Protein AF-A0AAE3VSV7-F1 (afdb_monomer_lite)

Secondary structure (DSSP, 8-state):
-HHHHHHHHHHHHHHHHHHHHHHHHHHHHHHHHHHHHHHHHHHHHHHHH-TT--HHHHHHHHHHHHHHHHHHHHHHHHHHHHHHHHHHHHHHHHHHHHHHHHHHHHHHHHHHHHHHHHHHHHHHHHHTT--

Foldseek 3Di:
DVVVLVVLVVVLVVLVVVLVVLVVVLVVLVVLLVVLVVVLVVLVVVVVPPPDDDVVVVVVSVVSSVVSNVVSVVSVVVSVVSVVVSVVSVVVSVVSVVVSVVVVVVVVVVVVVVVVVVVVVVVVVVVVPDD

Structure (mmCIF, N/CA/C/O backbone):
data_AF-A0AAE3VSV7-F1
#
_entry.id   AF-A0AAE3VSV7-F1
#
loop_
_atom_site.group_PDB
_atom_site.id
_atom_site.type_symbol
_atom_site.label_atom_id
_atom_site.label_alt_id
_atom_site.label_comp_id
_atom_site.label_asym_id
_atom_site.label_entity_id
_atom_site.label_seq_id
_atom_site.pdbx_PDB_ins_code
_atom_site.Cartn_x
_atom_site.Cartn_y
_atom_site.Cartn_z
_atom_site.occupancy
_atom_site.B_iso_or_equiv
_atom_site.auth_seq_id
_atom_site.auth_comp_id
_atom_site.auth_asym_id
_atom_site.auth_atom_id
_atom_site.pdbx_PDB_model_num
ATOM 1 N N . MET A 1 1 ? 16.248 -8.048 -30.011 1.00 76.06 1 MET A N 1
ATOM 2 C CA . MET A 1 1 ? 16.273 -6.887 -29.080 1.00 76.06 1 MET A CA 1
ATOM 3 C C . MET A 1 1 ? 14.942 -6.155 -28.990 1.00 76.06 1 MET A C 1
ATOM 5 O O . MET A 1 1 ? 14.526 -5.872 -27.875 1.00 76.06 1 MET A O 1
ATOM 9 N N . ASN A 1 2 ? 14.247 -5.905 -30.105 1.00 78.94 2 ASN A N 1
ATOM 10 C CA . ASN A 1 2 ? 12.933 -5.248 -30.093 1.00 78.94 2 ASN A CA 1
ATOM 11 C C . ASN A 1 2 ? 11.903 -5.985 -29.200 1.00 78.94 2 ASN A C 1
ATOM 13 O O . ASN A 1 2 ? 11.254 -5.374 -28.354 1.00 78.94 2 ASN A O 1
ATOM 17 N N . ASP A 1 3 ? 11.863 -7.322 -29.249 1.00 87.81 3 ASP A N 1
ATOM 18 C CA . ASP A 1 3 ? 10.980 -8.112 -28.370 1.00 87.81 3 ASP A CA 1
ATOM 19 C C . ASP A 1 3 ? 11.345 -8.008 -26.888 1.00 87.81 3 ASP A C 1
ATOM 21 O O . ASP A 1 3 ? 10.472 -8.030 -26.021 1.00 87.81 3 ASP A O 1
ATOM 25 N N . ARG A 1 4 ? 12.638 -7.847 -26.581 1.00 87.38 4 ARG A N 1
ATOM 26 C CA . ARG A 1 4 ? 13.122 -7.642 -25.211 1.00 87.38 4 ARG A CA 1
ATOM 27 C C . ARG A 1 4 ? 12.648 -6.289 -24.675 1.00 87.38 4 ARG A C 1
ATOM 29 O O . ARG A 1 4 ? 12.155 -6.251 -23.555 1.00 87.38 4 ARG A O 1
ATOM 36 N N . ILE A 1 5 ? 12.693 -5.225 -25.482 1.00 87.94 5 ILE A N 1
ATOM 37 C CA . ILE A 1 5 ? 12.138 -3.906 -25.124 1.00 87.94 5 ILE A CA 1
ATOM 38 C C . ILE A 1 5 ? 10.627 -4.003 -24.896 1.00 87.94 5 ILE A C 1
ATOM 40 O O . ILE A 1 5 ? 10.133 -3.564 -23.861 1.00 87.94 5 ILE A O 1
ATOM 44 N N . LYS A 1 6 ? 9.886 -4.634 -25.816 1.00 90.56 6 LYS A N 1
ATOM 45 C CA . LYS A 1 6 ? 8.433 -4.824 -25.673 1.00 90.56 6 LYS A CA 1
ATOM 46 C C . LYS A 1 6 ? 8.068 -5.620 -24.418 1.00 90.56 6 LYS A C 1
ATOM 48 O O . LYS A 1 6 ? 7.061 -5.329 -23.779 1.00 90.56 6 LYS A O 1
ATOM 53 N N . ARG A 1 7 ? 8.852 -6.643 -24.058 1.00 92.56 7 ARG A N 1
ATOM 54 C CA . ARG A 1 7 ? 8.666 -7.391 -22.802 1.00 92.56 7 ARG A CA 1
ATOM 55 C C . ARG A 1 7 ? 8.918 -6.512 -21.578 1.00 92.56 7 ARG A C 1
ATOM 57 O O . ARG A 1 7 ? 8.096 -6.527 -20.672 1.00 92.56 7 ARG A O 1
ATOM 64 N N . MET A 1 8 ? 9.982 -5.711 -21.578 1.00 90.00 8 MET A N 1
ATOM 65 C CA . MET A 1 8 ? 10.279 -4.802 -20.465 1.00 90.00 8 MET A CA 1
ATOM 66 C C . MET A 1 8 ? 9.207 -3.727 -20.281 1.00 90.00 8 MET A C 1
ATOM 68 O O . MET A 1 8 ? 8.793 -3.491 -19.154 1.00 90.00 8 MET A O 1
ATOM 72 N N . LYS A 1 9 ? 8.693 -3.138 -21.370 1.00 89.38 9 LYS A N 1
ATOM 73 C CA . LYS A 1 9 ? 7.582 -2.171 -21.306 1.00 89.38 9 LYS A CA 1
ATOM 74 C C . LYS A 1 9 ? 6.308 -2.794 -20.729 1.00 89.38 9 LYS A C 1
ATOM 76 O O . LYS A 1 9 ? 5.638 -2.172 -19.915 1.00 89.38 9 LYS A O 1
ATOM 81 N N . ARG A 1 10 ? 5.999 -4.042 -21.104 1.00 94.00 10 ARG A N 1
ATOM 82 C CA . ARG A 1 10 ? 4.877 -4.791 -20.515 1.00 94.00 10 ARG A CA 1
ATOM 83 C C . ARG A 1 10 ? 5.081 -5.046 -19.025 1.00 94.00 10 ARG A C 1
ATOM 85 O O . ARG A 1 10 ? 4.166 -4.806 -18.251 1.00 94.00 10 ARG A O 1
ATOM 92 N N . LEU A 1 11 ? 6.272 -5.493 -18.626 1.00 93.25 11 LEU A N 1
ATOM 93 C CA . LEU A 1 11 ? 6.594 -5.721 -17.218 1.00 93.25 11 LEU A CA 1
ATOM 94 C C . LEU A 1 11 ? 6.484 -4.430 -16.399 1.00 93.25 11 LEU A C 1
ATOM 96 O O . LEU A 1 11 ? 5.914 -4.448 -15.316 1.00 93.25 11 LEU A O 1
ATOM 100 N N . GLN A 1 12 ? 6.980 -3.312 -16.933 1.00 92.25 12 GLN A N 1
ATOM 101 C CA . GLN A 1 12 ? 6.841 -2.002 -16.303 1.00 92.25 12 GLN A CA 1
ATOM 102 C C . GLN A 1 12 ? 5.366 -1.640 -16.097 1.00 92.25 12 GLN A C 1
ATOM 104 O O . GLN A 1 12 ? 4.976 -1.329 -14.978 1.00 92.25 12 GLN A O 1
ATOM 109 N N . ALA A 1 13 ? 4.536 -1.761 -17.138 1.00 93.69 13 ALA A N 1
ATOM 110 C CA . ALA A 1 13 ? 3.107 -1.462 -17.047 1.00 93.69 13 ALA A CA 1
ATOM 111 C C . ALA A 1 13 ? 2.385 -2.327 -15.998 1.00 93.69 13 ALA A C 1
ATOM 113 O O . ALA A 1 13 ? 1.545 -1.822 -15.256 1.00 93.69 13 ALA A O 1
ATOM 114 N N . VAL A 1 14 ? 2.737 -3.613 -15.895 1.00 95.31 14 VAL A N 1
ATOM 115 C CA . VAL A 1 14 ? 2.199 -4.504 -14.853 1.00 95.31 14 VAL A CA 1
ATOM 116 C C . VAL A 1 14 ? 2.619 -4.033 -13.459 1.00 95.31 14 VAL A C 1
ATOM 118 O O . VAL A 1 14 ? 1.769 -3.919 -12.581 1.00 95.31 14 VAL A O 1
ATOM 121 N N . GLN A 1 15 ? 3.896 -3.695 -13.254 1.00 92.12 15 GLN A N 1
ATOM 122 C CA . GLN A 1 15 ? 4.370 -3.201 -11.955 1.00 92.12 15 GLN A CA 1
ATOM 123 C C . GLN A 1 15 ? 3.728 -1.862 -11.569 1.00 92.12 15 GLN A C 1
ATOM 125 O O . GLN A 1 15 ? 3.403 -1.655 -10.402 1.00 92.12 15 GLN A O 1
ATOM 130 N N . GLU A 1 16 ? 3.480 -0.973 -12.532 1.00 93.81 16 GLU A N 1
ATOM 131 C CA . GLU A 1 16 ? 2.725 0.261 -12.297 1.00 93.81 16 GLU A CA 1
ATOM 132 C C . GLU A 1 16 ? 1.283 -0.026 -11.862 1.00 93.81 16 GLU A C 1
ATOM 134 O O . GLU A 1 16 ? 0.785 0.608 -10.933 1.00 93.81 16 GLU A O 1
ATOM 139 N N . GLN A 1 17 ? 0.606 -0.986 -12.501 1.00 95.56 17 GLN A N 1
ATOM 140 C CA . GLN A 1 17 ? -0.750 -1.384 -12.114 1.00 95.56 17 GLN A CA 1
ATOM 141 C C . GLN A 1 17 ? -0.789 -1.988 -10.709 1.00 95.56 17 GLN A C 1
ATOM 143 O O . GLN A 1 17 ? -1.661 -1.627 -9.921 1.00 95.56 17 GLN A O 1
ATOM 148 N N . ILE A 1 18 ? 0.171 -2.854 -10.372 1.00 93.50 18 ILE A N 1
ATOM 149 C CA . ILE A 1 18 ? 0.298 -3.424 -9.025 1.00 93.50 18 ILE A CA 1
ATOM 150 C C . ILE A 1 18 ? 0.505 -2.310 -7.992 1.00 93.50 18 ILE A C 1
ATOM 152 O O . ILE A 1 18 ? -0.202 -2.279 -6.986 1.00 93.50 18 ILE A O 1
ATOM 156 N N . GLY A 1 19 ? 1.396 -1.353 -8.272 1.00 92.62 19 GLY A N 1
ATOM 157 C CA 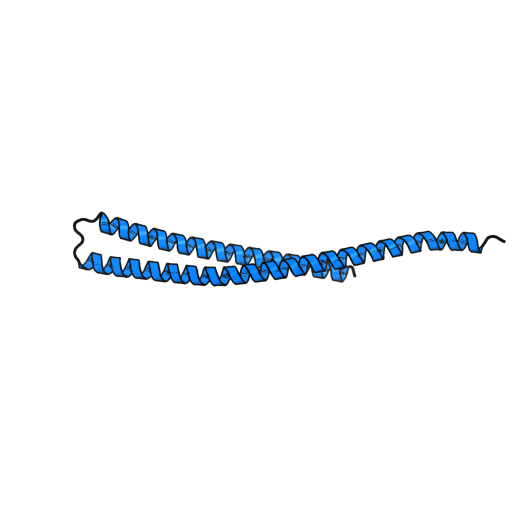. GLY A 1 19 ? 1.619 -0.194 -7.407 1.00 92.62 19 GLY A CA 1
ATOM 158 C C . GLY A 1 19 ? 0.339 0.607 -7.154 1.00 92.62 19 GLY A C 1
ATOM 159 O O . GLY A 1 19 ? 0.010 0.878 -6.001 1.00 92.62 19 GLY A O 1
ATOM 160 N N . ARG A 1 20 ? -0.432 0.912 -8.208 1.00 94.62 20 ARG A N 1
ATOM 161 C CA . ARG A 1 20 ? -1.712 1.636 -8.083 1.00 94.62 20 ARG A CA 1
ATOM 162 C C . ARG A 1 20 ? -2.736 0.871 -7.245 1.00 94.62 20 ARG A C 1
ATOM 164 O O . ARG A 1 20 ? -3.421 1.475 -6.426 1.00 94.62 20 ARG A O 1
ATOM 171 N N . LEU A 1 21 ? -2.840 -0.447 -7.426 1.00 94.38 21 LEU A N 1
ATOM 172 C CA . LEU A 1 21 ? -3.756 -1.278 -6.640 1.00 94.38 21 LEU A CA 1
ATOM 173 C C . LEU A 1 21 ? -3.375 -1.288 -5.154 1.00 94.38 21 LEU A C 1
ATOM 175 O O . LEU A 1 21 ? -4.253 -1.174 -4.300 1.00 94.38 21 LEU A O 1
ATOM 179 N N . SER A 1 22 ? -2.083 -1.381 -4.832 1.00 92.38 22 SER A N 1
ATOM 180 C CA . SER A 1 22 ? -1.615 -1.292 -3.443 1.00 92.38 22 SER A CA 1
ATOM 181 C C . SER A 1 22 ? -1.830 0.098 -2.838 1.00 92.38 22 SER A C 1
ATOM 183 O O . SER A 1 22 ? -2.224 0.196 -1.679 1.00 92.38 22 SER A O 1
ATOM 185 N N . GLU A 1 23 ? -1.661 1.177 -3.609 1.00 94.50 23 GLU A N 1
ATOM 186 C CA . GLU A 1 23 ? -1.997 2.537 -3.155 1.00 94.50 23 GLU A CA 1
ATOM 187 C C . GLU A 1 23 ? -3.486 2.684 -2.834 1.00 94.50 23 GLU A C 1
ATOM 189 O O . GLU A 1 23 ? -3.840 3.220 -1.784 1.00 94.50 23 GLU A O 1
ATOM 194 N N . GLN A 1 24 ? -4.362 2.159 -3.694 1.00 96.81 24 GLN A N 1
ATOM 195 C CA . GLN A 1 24 ? -5.807 2.165 -3.459 1.00 96.81 24 GLN A CA 1
ATOM 196 C C . GLN A 1 24 ? -6.185 1.371 -2.206 1.00 96.81 24 GLN A C 1
ATOM 198 O O . GLN A 1 24 ? -6.966 1.856 -1.388 1.00 96.81 24 GLN A O 1
ATOM 203 N N . ARG A 1 25 ? -5.605 0.179 -2.018 1.00 94.56 25 ARG A N 1
ATOM 204 C CA . ARG A 1 25 ? -5.834 -0.639 -0.816 1.00 94.56 25 ARG A CA 1
ATOM 205 C C . ARG A 1 25 ? -5.393 0.084 0.446 1.00 94.56 25 ARG A C 1
ATOM 207 O O . ARG A 1 25 ? -6.162 0.157 1.399 1.00 94.56 25 ARG A O 1
ATOM 214 N N . LEU A 1 26 ? -4.190 0.655 0.438 1.00 96.12 26 LEU A N 1
ATOM 215 C CA . LEU A 1 26 ? -3.683 1.421 1.569 1.00 96.12 26 LEU A CA 1
ATOM 216 C C . LEU A 1 26 ? -4.578 2.626 1.877 1.00 96.12 26 LEU A C 1
ATOM 218 O O . LEU A 1 26 ? -4.887 2.871 3.040 1.00 96.12 26 LEU A O 1
ATOM 222 N N . SER A 1 27 ? -5.019 3.355 0.850 1.00 97.12 27 SER A N 1
ATOM 223 C CA . SER A 1 27 ? -5.950 4.472 1.019 1.00 97.12 27 SER A CA 1
ATOM 224 C C . SER A 1 27 ? -7.256 4.019 1.673 1.00 97.12 27 SER A C 1
ATOM 226 O O . SER A 1 27 ? -7.717 4.669 2.605 1.00 97.12 27 SER A O 1
ATOM 228 N N . GLY A 1 28 ? -7.824 2.893 1.230 1.00 97.38 28 GLY A N 1
ATOM 229 C CA . GLY A 1 28 ? -9.039 2.328 1.821 1.00 97.38 28 GLY A CA 1
ATOM 230 C C . GLY A 1 28 ? -8.858 1.923 3.287 1.00 97.38 28 GLY A C 1
ATOM 231 O O . GLY A 1 28 ? -9.713 2.224 4.115 1.00 97.38 28 GLY A O 1
ATOM 232 N N . LEU A 1 29 ? -7.722 1.307 3.635 1.00 95.75 29 LEU A N 1
ATOM 233 C CA . LEU A 1 29 ? -7.407 0.944 5.023 1.00 95.75 29 LEU A CA 1
ATOM 234 C C . LEU A 1 29 ? -7.276 2.176 5.924 1.00 95.75 29 LEU A C 1
ATOM 236 O O . LEU A 1 29 ? -7.830 2.193 7.019 1.00 95.75 29 LEU A O 1
ATOM 240 N N . VAL A 1 30 ? -6.583 3.216 5.453 1.00 96.25 30 VAL A N 1
ATOM 241 C CA . VAL A 1 30 ? -6.421 4.474 6.199 1.00 96.25 30 VAL A CA 1
ATOM 242 C C . VAL A 1 30 ? -7.761 5.191 6.370 1.00 96.25 30 VAL A C 1
ATOM 244 O O . VAL A 1 30 ? -8.042 5.701 7.447 1.00 96.25 30 VAL A O 1
ATOM 247 N N . GLN A 1 31 ? -8.609 5.215 5.341 1.00 97.19 31 GLN A N 1
ATOM 248 C CA . GLN A 1 31 ? -9.945 5.808 5.443 1.00 97.19 31 GLN A CA 1
ATOM 249 C C . GLN A 1 31 ? -10.816 5.060 6.457 1.00 97.19 31 GLN A C 1
ATOM 251 O O . GLN A 1 31 ? -11.404 5.690 7.331 1.00 97.19 31 GLN A O 1
ATOM 256 N N . SER A 1 32 ? -10.833 3.726 6.398 1.00 96.00 32 SER A N 1
ATOM 257 C CA . SER A 1 32 ? -11.588 2.896 7.342 1.00 96.00 32 SER A CA 1
ATOM 258 C C . SER A 1 32 ? -11.107 3.079 8.786 1.00 96.00 32 SER A C 1
ATOM 260 O O . SER A 1 32 ? -11.923 3.209 9.694 1.00 96.00 32 SER A O 1
ATOM 262 N N . GLU A 1 33 ? -9.793 3.149 9.005 1.00 97.06 33 GLU A N 1
ATOM 263 C CA . GLU A 1 33 ? -9.213 3.425 10.323 1.00 97.06 33 GLU A CA 1
ATOM 264 C C . GLU A 1 33 ? -9.640 4.799 10.862 1.00 97.06 33 GLU A C 1
ATOM 266 O O . GLU A 1 33 ? -10.082 4.910 12.008 1.00 97.06 33 GLU A O 1
ATOM 271 N N . GLN A 1 34 ? -9.604 5.834 10.021 1.00 96.50 34 GLN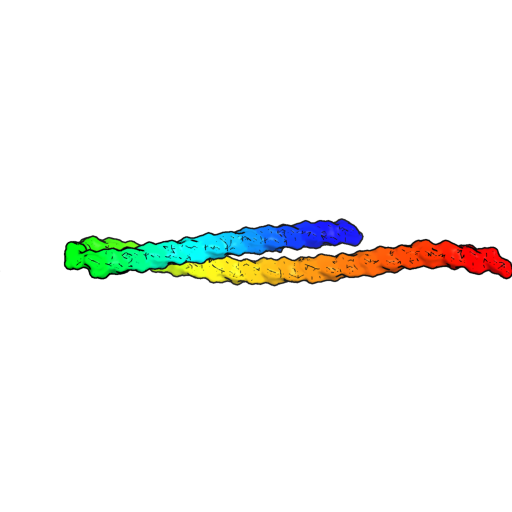 A N 1
ATOM 272 C CA . GLN A 1 34 ? -10.060 7.174 10.391 1.00 96.50 34 GLN A CA 1
ATOM 273 C C . GLN A 1 34 ? -11.559 7.223 10.700 1.00 96.50 34 GLN A C 1
ATOM 275 O O . GLN A 1 34 ? -11.968 7.924 11.624 1.00 96.50 34 GLN A O 1
ATOM 280 N N . GLU A 1 35 ? -12.388 6.506 9.943 1.00 97.31 35 GLU A N 1
ATOM 281 C CA . GLU A 1 35 ? -13.826 6.404 10.202 1.00 97.31 35 GLU A CA 1
ATOM 282 C C . GLU A 1 35 ? -14.111 5.725 11.543 1.00 97.31 35 GLU A C 1
ATOM 284 O O . GLU A 1 35 ? -14.923 6.225 12.322 1.00 97.31 35 GLU A O 1
ATOM 289 N N . LEU A 1 36 ? -13.402 4.638 11.860 1.00 96.25 36 LEU A N 1
ATOM 290 C CA . LEU A 1 36 ? -13.528 3.952 13.146 1.00 96.25 36 LEU A CA 1
ATOM 291 C C . LEU A 1 36 ? -13.142 4.869 14.313 1.00 96.25 36 LEU A C 1
ATOM 293 O O . LEU A 1 36 ? -13.910 4.971 15.269 1.00 96.25 36 LEU A O 1
ATOM 297 N N . ARG A 1 37 ? -12.032 5.613 14.203 1.00 95.75 37 ARG A N 1
ATOM 298 C CA . ARG A 1 37 ? -11.637 6.607 15.219 1.00 95.75 37 ARG A CA 1
ATOM 299 C C . ARG A 1 37 ? -12.637 7.753 15.350 1.00 95.75 37 ARG A C 1
ATOM 301 O O . ARG A 1 37 ? -12.916 8.203 16.455 1.00 95.75 37 ARG A O 1
ATOM 308 N N . LYS A 1 38 ? -13.205 8.237 14.242 1.00 96.44 38 LYS A N 1
ATOM 309 C CA . LYS A 1 38 ? -14.260 9.265 14.288 1.00 96.44 38 LYS A CA 1
ATOM 310 C C . LYS A 1 38 ? -15.495 8.759 15.027 1.00 96.44 38 LYS A C 1
ATOM 312 O O . LYS A 1 38 ? -16.040 9.488 15.848 1.00 96.44 38 LYS A O 1
ATOM 317 N N . ASN A 1 39 ? -15.906 7.521 14.764 1.00 93.25 39 ASN A N 1
ATOM 318 C CA . ASN A 1 39 ? -17.035 6.894 15.449 1.00 93.25 39 ASN A CA 1
ATOM 319 C C . ASN A 1 39 ? -16.748 6.678 16.939 1.00 93.25 39 ASN A C 1
ATOM 321 O O . ASN A 1 39 ? -17.634 6.872 17.766 1.00 93.25 39 ASN A O 1
ATOM 325 N N . GLU A 1 40 ? -15.513 6.308 17.285 1.00 92.81 40 GLU A N 1
ATOM 326 C CA . GLU A 1 40 ? -15.052 6.210 18.670 1.00 92.81 40 GLU A CA 1
ATOM 327 C C . GLU A 1 40 ? -15.180 7.559 19.393 1.00 92.81 40 GLU A C 1
ATOM 329 O O . GLU A 1 40 ? -15.844 7.637 20.425 1.00 92.81 40 GLU A O 1
ATOM 334 N N . ILE A 1 41 ? -14.624 8.629 18.812 1.00 93.75 41 ILE A N 1
ATOM 335 C CA . ILE A 1 41 ? -14.697 9.988 19.365 1.00 93.75 41 ILE A CA 1
ATOM 336 C C . ILE A 1 41 ? -16.155 10.428 19.511 1.00 93.75 41 ILE A C 1
ATOM 338 O O . ILE A 1 41 ? -16.540 10.893 20.577 1.00 93.75 41 ILE A O 1
ATOM 342 N N . ALA A 1 42 ? -16.983 10.230 18.481 1.00 90.94 42 ALA A N 1
ATOM 343 C CA . ALA A 1 42 ? -18.392 10.610 18.516 1.00 90.94 42 ALA A CA 1
ATOM 344 C C . ALA A 1 42 ? -19.165 9.900 19.640 1.00 90.94 42 ALA A C 1
ATOM 346 O O . ALA A 1 42 ? -19.990 10.523 20.304 1.00 90.94 42 ALA A O 1
ATOM 347 N N . LEU A 1 43 ? -18.881 8.616 19.887 1.00 89.69 43 LEU A N 1
ATOM 348 C CA . LEU A 1 43 ? -19.490 7.872 20.992 1.00 89.69 43 LEU A CA 1
ATOM 349 C C . LEU A 1 43 ? -19.023 8.368 22.360 1.00 89.69 43 LEU A C 1
ATOM 351 O O . LEU A 1 43 ? -19.836 8.448 23.277 1.00 89.69 43 LEU A O 1
ATOM 355 N N . VAL A 1 44 ? -17.740 8.704 22.505 1.00 88.25 44 VAL A N 1
ATOM 356 C CA . VAL A 1 44 ? -17.207 9.272 23.751 1.00 88.25 44 VAL A CA 1
ATOM 357 C C . VAL A 1 44 ? -17.809 10.654 24.015 1.00 88.25 44 VAL A C 1
ATOM 359 O O . VAL A 1 44 ? -18.259 10.908 25.127 1.00 88.25 44 VAL A O 1
ATOM 362 N N . THR A 1 45 ? -17.902 11.517 23.000 1.00 87.75 45 THR A N 1
ATOM 363 C CA . THR A 1 45 ? -18.540 12.838 23.112 1.00 87.75 45 THR A CA 1
ATOM 364 C C . THR A 1 45 ? -20.017 12.721 23.485 1.00 87.75 45 THR A C 1
ATOM 366 O O . THR A 1 45 ? -20.472 13.396 24.401 1.00 87.75 45 THR A O 1
ATOM 369 N N . ALA A 1 46 ? -20.755 11.807 22.848 1.00 85.19 46 ALA A N 1
ATOM 370 C CA . ALA A 1 46 ? -22.155 11.562 23.189 1.00 85.19 46 ALA A CA 1
ATOM 371 C C . ALA A 1 46 ? -22.336 11.065 24.635 1.00 85.19 46 ALA A C 1
ATOM 373 O O . ALA A 1 46 ? -23.365 11.333 25.253 1.00 85.19 46 ALA A O 1
ATOM 374 N N . LEU A 1 47 ? -21.352 10.341 25.183 1.00 79.50 47 LEU A N 1
ATOM 375 C CA . LEU A 1 47 ? -21.366 9.896 26.576 1.00 79.50 47 LEU A CA 1
ATOM 376 C C . LEU A 1 47 ? -21.169 11.066 27.551 1.00 79.50 47 LEU A C 1
ATOM 378 O O . LEU A 1 47 ? -21.820 11.098 28.590 1.00 79.50 47 LEU A O 1
ATOM 382 N N . ASP A 1 48 ? -20.285 12.005 27.210 1.00 80.19 48 ASP A N 1
ATOM 383 C CA . ASP A 1 48 ? -19.964 13.178 28.031 1.00 80.19 48 ASP A CA 1
ATOM 384 C C . ASP A 1 48 ? -21.145 14.167 28.096 1.00 80.19 48 ASP A C 1
ATOM 386 O O . ASP A 1 48 ? -21.455 14.729 29.146 1.00 80.19 48 ASP A O 1
ATOM 390 N N . GLU A 1 49 ? -21.879 14.316 26.989 1.00 79.44 49 GLU A N 1
ATOM 391 C CA . GLU A 1 49 ? -23.067 15.178 26.905 1.00 79.44 49 GLU A CA 1
ATOM 392 C C . GLU A 1 49 ? -24.308 14.576 27.594 1.00 79.44 49 GLU A C 1
ATOM 394 O O . GLU A 1 49 ? -25.210 15.302 28.025 1.00 79.44 49 GLU A O 1
ATOM 399 N N . ALA A 1 50 ? -24.380 13.250 27.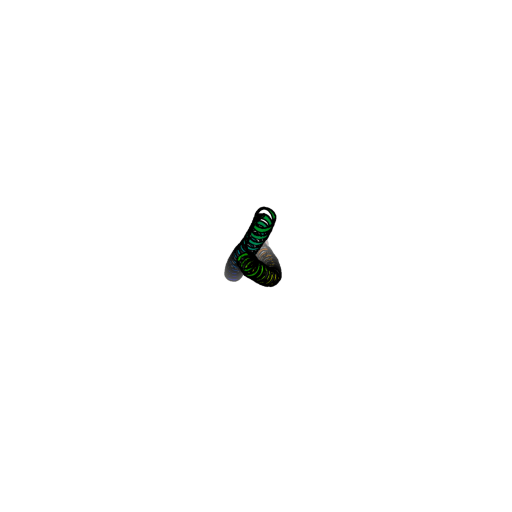731 1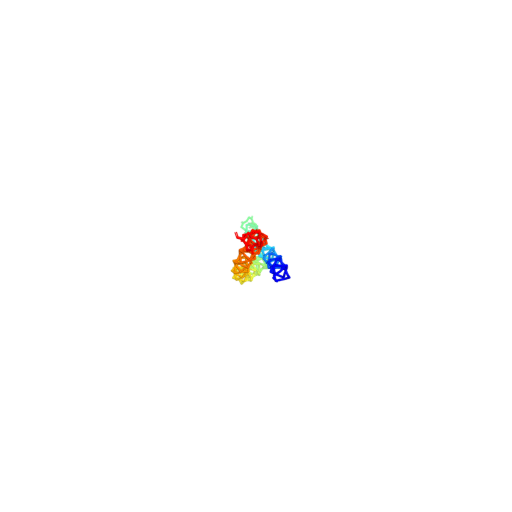.00 69.56 50 ALA A N 1
ATOM 400 C CA . ALA A 1 50 ? -25.555 12.566 28.256 1.00 69.56 50 ALA A CA 1
ATOM 401 C C . ALA A 1 50 ? -25.531 12.464 29.794 1.00 69.56 50 ALA A C 1
ATOM 403 O O . ALA A 1 50 ? -25.155 11.454 30.387 1.00 69.56 50 ALA A O 1
ATOM 404 N N . THR A 1 51 ? -26.035 13.509 30.453 1.00 60.28 51 THR A N 1
ATOM 405 C CA . THR A 1 51 ? -26.011 13.721 31.916 1.00 60.28 51 THR A CA 1
ATOM 406 C C . THR A 1 51 ? -26.800 12.688 32.754 1.00 60.28 51 THR A C 1
ATOM 408 O O . THR A 1 51 ? -26.773 12.750 33.981 1.00 60.28 51 THR A O 1
ATOM 411 N N . LEU A 1 52 ? -27.526 11.743 32.133 1.00 57.00 52 LEU A N 1
ATOM 412 C CA . LEU A 1 52 ? -28.479 10.827 32.795 1.00 57.00 52 LEU A CA 1
ATOM 413 C C . LEU A 1 52 ? -28.500 9.393 32.215 1.00 57.00 52 LEU A C 1
ATOM 415 O O . LEU A 1 52 ? -29.525 8.711 32.277 1.00 57.00 52 LEU A O 1
ATOM 419 N N . LEU A 1 53 ? -27.406 8.889 31.636 1.00 63.28 53 LEU A N 1
ATOM 420 C CA . LEU A 1 53 ? -27.381 7.489 31.182 1.00 63.28 53 LEU A CA 1
ATOM 421 C C . LEU A 1 53 ? -27.320 6.523 32.378 1.00 63.28 53 LEU A C 1
ATOM 423 O O . LEU A 1 53 ? -26.358 6.510 33.143 1.00 63.28 53 LEU A O 1
ATOM 427 N N . HIS A 1 54 ? -28.340 5.670 32.528 1.00 66.31 54 HIS A N 1
ATOM 428 C CA . HIS A 1 54 ? -28.322 4.567 33.493 1.00 66.31 54 HIS A CA 1
ATOM 429 C C . HIS A 1 54 ? -27.122 3.636 33.233 1.00 66.31 54 HIS A C 1
ATOM 431 O O . HIS A 1 54 ? -26.805 3.345 32.080 1.00 66.31 54 HIS A O 1
ATOM 437 N N . GLY A 1 55 ? -26.476 3.128 34.292 1.00 70.88 55 GLY A N 1
ATOM 438 C CA . GLY A 1 55 ? -25.180 2.423 34.225 1.00 70.88 55 GLY A CA 1
ATOM 439 C C . GLY A 1 55 ? -25.079 1.267 33.216 1.00 70.88 55 GLY A C 1
ATOM 440 O O . GLY A 1 55 ? -24.002 1.019 32.681 1.00 70.88 55 GLY A O 1
ATOM 441 N N . PHE A 1 56 ? -26.197 0.620 32.868 1.00 73.44 56 PHE A N 1
ATOM 442 C CA . PHE A 1 56 ? -26.244 -0.393 31.807 1.00 73.44 56 PHE A CA 1
ATOM 443 C C . PHE A 1 56 ? -25.903 0.170 30.412 1.00 73.44 56 PHE A C 1
ATOM 445 O O . PHE A 1 56 ? -25.177 -0.463 29.646 1.00 73.44 56 PHE A O 1
ATOM 452 N N . PHE A 1 57 ? -26.369 1.379 30.080 1.00 79.00 57 PHE A N 1
ATOM 453 C CA . PHE A 1 57 ? -26.037 2.036 28.810 1.00 79.00 57 PHE A CA 1
ATOM 454 C C . PHE A 1 57 ? -24.561 2.431 28.752 1.00 79.00 57 PHE A C 1
ATOM 456 O O . PHE A 1 57 ? -23.920 2.248 27.718 1.00 79.00 57 PHE A O 1
ATOM 463 N N . VAL A 1 58 ? -24.004 2.894 29.874 1.00 82.44 58 VAL A N 1
ATOM 464 C CA . VAL A 1 58 ? -22.582 3.245 29.982 1.00 82.44 58 VAL A CA 1
ATOM 465 C C . VAL A 1 58 ? -21.699 2.021 29.734 1.00 82.44 58 VAL A C 1
ATOM 467 O O . VAL A 1 58 ? -20.740 2.098 28.967 1.00 82.44 58 VAL A O 1
ATOM 470 N N . GLU A 1 59 ? -22.043 0.863 30.305 1.00 84.44 59 GLU A N 1
ATOM 471 C CA . GLU A 1 59 ? -21.268 -0.364 30.106 1.00 84.44 59 GLU A CA 1
ATOM 472 C C . GLU A 1 59 ? -21.285 -0.835 28.642 1.00 84.44 59 GLU A C 1
ATOM 474 O O . GLU A 1 59 ? -20.239 -1.174 28.077 1.00 84.44 59 GLU A O 1
ATOM 479 N N . GLN A 1 60 ? -22.455 -0.817 28.000 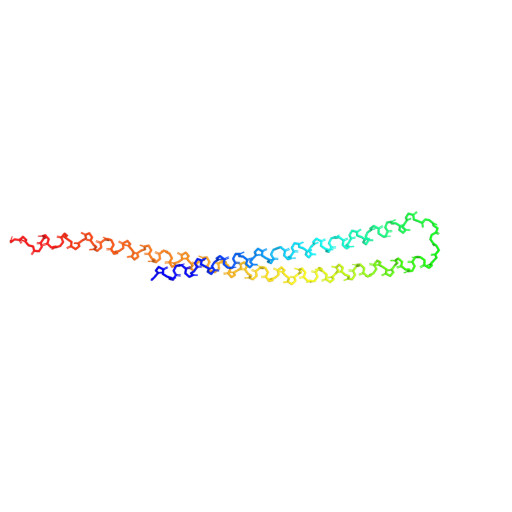1.00 86.75 60 GLN A N 1
ATOM 480 C CA . GLN A 1 60 ? -22.595 -1.218 26.599 1.00 86.75 60 GLN A CA 1
ATOM 481 C C . GLN A 1 60 ? -21.854 -0.264 25.651 1.00 86.75 60 GLN A C 1
ATOM 483 O O . GLN A 1 60 ? -21.187 -0.720 24.718 1.00 86.75 60 GLN A O 1
ATOM 488 N N . MET A 1 61 ? -21.892 1.044 25.917 1.00 85.75 61 MET A N 1
ATOM 489 C CA . MET A 1 61 ? -21.128 2.033 25.151 1.00 85.75 61 MET A CA 1
ATOM 490 C C . MET A 1 61 ? -19.621 1.880 25.363 1.00 85.75 61 MET A C 1
ATOM 492 O O . MET A 1 61 ? -18.876 1.853 24.387 1.00 85.75 61 MET A O 1
ATOM 496 N N . ALA A 1 62 ? -19.156 1.650 26.594 1.00 88.00 62 ALA A N 1
ATOM 497 C CA . ALA A 1 62 ? -17.743 1.388 26.874 1.00 88.00 62 ALA A CA 1
ATOM 498 C C . ALA A 1 62 ? -17.229 0.111 26.181 1.00 88.00 62 ALA A C 1
ATOM 500 O O . ALA A 1 62 ? -16.086 0.046 25.723 1.00 88.00 62 ALA A O 1
ATOM 501 N N . ARG A 1 63 ? -18.061 -0.935 26.075 1.00 92.19 63 ARG A N 1
ATOM 502 C CA . ARG A 1 63 ? -17.747 -2.124 25.261 1.00 92.19 63 ARG A CA 1
ATOM 503 C C . ARG A 1 63 ? -17.649 -1.769 23.777 1.00 92.19 63 ARG A C 1
ATOM 505 O O . ARG A 1 63 ? -16.711 -2.216 23.121 1.00 92.19 63 ARG A O 1
ATOM 512 N N . ARG A 1 64 ? -18.561 -0.940 23.258 1.00 93.44 64 ARG A N 1
ATOM 513 C CA . ARG A 1 64 ? -18.538 -0.520 21.850 1.00 93.44 64 ARG A CA 1
ATOM 514 C C . ARG A 1 64 ? -17.317 0.335 21.510 1.00 93.44 64 ARG A C 1
ATOM 516 O O . ARG A 1 64 ? -16.685 0.059 20.497 1.00 93.44 64 ARG A O 1
ATOM 523 N N . VAL A 1 65 ? -16.956 1.296 22.359 1.00 92.94 65 VAL A N 1
ATOM 524 C CA . VAL A 1 65 ? -15.744 2.123 22.210 1.00 92.94 65 VAL A CA 1
ATOM 525 C C . VAL A 1 65 ? -14.499 1.238 22.149 1.00 92.94 65 VAL A C 1
ATOM 527 O O . VAL A 1 65 ? -13.729 1.334 21.201 1.00 92.94 65 VAL A O 1
ATOM 530 N N . ARG A 1 66 ? -14.352 0.283 23.079 1.00 94.38 66 ARG A N 1
ATOM 531 C CA . ARG A 1 66 ? -13.227 -0.672 23.061 1.00 94.38 66 ARG A CA 1
ATOM 532 C C . ARG A 1 66 ? -13.188 -1.536 21.799 1.00 94.38 66 ARG A C 1
ATOM 534 O O . ARG A 1 66 ? -12.106 -1.786 21.281 1.00 94.38 66 ARG A O 1
ATOM 541 N N . SER A 1 67 ? -14.345 -1.982 21.305 1.00 96.44 67 SER A N 1
ATOM 542 C CA . SER A 1 67 ? -14.433 -2.721 20.036 1.00 96.44 67 SER A CA 1
ATOM 543 C C . SER A 1 67 ? -13.950 -1.870 18.864 1.00 96.44 67 SER A C 1
ATOM 545 O O . SER A 1 67 ? -13.119 -2.325 18.090 1.00 96.44 67 SER A O 1
ATOM 547 N N . LEU A 1 68 ? -14.424 -0.625 18.760 1.00 95.00 68 LEU A N 1
ATOM 548 C CA . LEU A 1 68 ? -14.036 0.293 17.687 1.00 95.00 68 LEU A CA 1
ATOM 549 C C . LEU A 1 68 ? -12.544 0.626 17.720 1.00 95.00 68 LEU A C 1
ATOM 551 O O . LEU A 1 68 ? -11.910 0.615 16.670 1.00 95.00 68 LEU A O 1
ATOM 555 N N . ALA A 1 69 ? -11.984 0.859 18.907 1.00 93.75 69 ALA A N 1
ATOM 556 C CA . ALA A 1 69 ? -10.552 1.076 19.086 1.00 93.75 69 ALA A CA 1
ATOM 557 C C . ALA A 1 69 ? -9.737 -0.144 18.622 1.00 93.75 69 ALA A C 1
ATOM 559 O O . ALA A 1 69 ? -8.802 -0.003 17.836 1.00 93.75 69 ALA A O 1
ATOM 560 N N . ALA A 1 70 ? -10.137 -1.356 19.021 1.00 96.81 70 ALA A N 1
ATOM 561 C CA . ALA A 1 70 ? -9.471 -2.585 18.588 1.00 96.81 70 ALA A CA 1
ATOM 562 C C . ALA A 1 70 ? -9.581 -2.812 17.067 1.00 96.81 70 ALA A C 1
ATOM 564 O O . ALA A 1 70 ? -8.613 -3.223 16.427 1.00 96.81 70 ALA A O 1
ATOM 565 N N . GLU A 1 71 ? -10.744 -2.525 16.475 1.00 96.31 71 GLU A N 1
ATOM 566 C CA . GLU A 1 71 ? -10.953 -2.575 15.024 1.00 96.31 71 GLU A CA 1
ATOM 567 C C . GLU A 1 71 ? -10.072 -1.540 14.295 1.00 96.31 71 GLU A C 1
ATOM 569 O O . GLU A 1 71 ? -9.463 -1.861 13.272 1.00 96.31 71 GLU A O 1
ATOM 574 N N . ALA A 1 72 ? -9.953 -0.319 14.831 1.00 95.69 72 ALA A N 1
ATOM 575 C CA . ALA A 1 72 ? -9.107 0.736 14.275 1.00 95.69 72 ALA A CA 1
ATOM 576 C C . ALA A 1 72 ? -7.621 0.354 14.328 1.00 95.69 72 ALA A C 1
ATOM 578 O O . ALA A 1 72 ? -6.912 0.500 13.331 1.00 95.69 72 ALA A O 1
ATOM 579 N N . ASP A 1 73 ? -7.159 -0.200 15.448 1.00 95.94 73 ASP A N 1
ATOM 580 C CA . ASP A 1 73 ? -5.778 -0.658 15.608 1.00 95.94 73 ASP A CA 1
ATOM 581 C C . ASP A 1 73 ? -5.453 -1.835 14.678 1.00 95.94 73 ASP A C 1
ATOM 583 O O . ASP A 1 73 ? -4.377 -1.875 14.074 1.00 95.94 73 ASP A O 1
ATOM 587 N N . ALA A 1 74 ? -6.400 -2.758 14.477 1.00 97.00 74 ALA A N 1
ATOM 588 C CA . ALA A 1 74 ? -6.256 -3.824 13.490 1.00 97.00 74 ALA A CA 1
ATOM 589 C C . ALA A 1 74 ? -6.095 -3.254 12.068 1.00 97.00 74 ALA A C 1
ATOM 591 O O . ALA A 1 74 ? -5.190 -3.661 11.334 1.00 97.00 74 ALA A O 1
ATOM 592 N N . LYS A 1 75 ? -6.905 -2.253 11.693 1.00 96.38 75 LYS A N 1
ATOM 593 C CA . LYS A 1 75 ? -6.783 -1.568 10.395 1.00 96.38 75 LYS A CA 1
ATOM 594 C C . LYS A 1 75 ? -5.476 -0.789 10.264 1.00 96.38 75 LYS A C 1
ATOM 596 O O . LYS A 1 75 ? -4.871 -0.803 9.192 1.00 96.38 75 LYS A O 1
ATOM 601 N N . ALA A 1 76 ? -4.993 -0.179 11.343 1.00 95.25 76 ALA A N 1
ATOM 602 C CA . ALA A 1 76 ? -3.693 0.484 11.373 1.00 95.25 76 ALA A CA 1
ATOM 603 C C . ALA A 1 76 ? -2.537 -0.511 11.159 1.00 95.25 76 ALA A C 1
ATOM 605 O O . ALA A 1 76 ? -1.614 -0.226 10.390 1.00 95.25 76 ALA A O 1
ATOM 606 N N . ALA A 1 77 ? -2.602 -1.693 11.779 1.00 97.31 77 ALA A N 1
ATOM 607 C CA . ALA A 1 77 ? -1.618 -2.755 11.587 1.00 97.31 77 ALA A CA 1
ATOM 608 C C . ALA A 1 77 ? -1.637 -3.301 10.147 1.00 97.31 77 ALA A C 1
ATOM 610 O O . ALA A 1 77 ? -0.583 -3.430 9.520 1.00 97.31 77 ALA A O 1
ATOM 611 N N . GLU A 1 78 ? -2.823 -3.548 9.58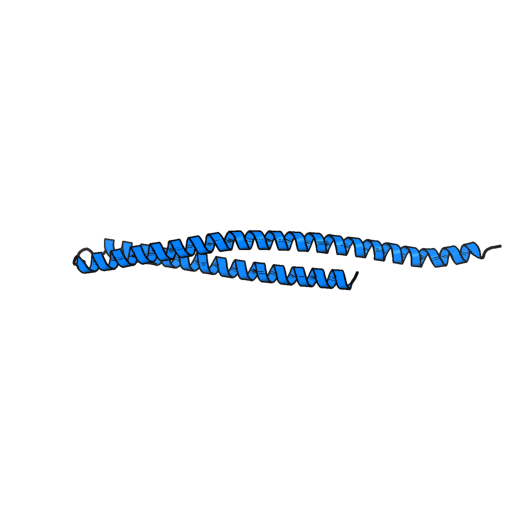2 1.00 96.25 78 GLU A N 1
ATOM 612 C CA . GLU A 1 78 ? -2.980 -3.923 8.169 1.00 96.25 78 GLU A CA 1
ATOM 613 C C . GLU A 1 78 ? -2.387 -2.849 7.235 1.00 96.25 78 GLU A C 1
ATOM 615 O O . GLU A 1 78 ? -1.642 -3.169 6.305 1.00 96.25 78 GLU A O 1
ATOM 620 N N . ALA A 1 79 ? -2.655 -1.566 7.506 1.00 95.56 79 ALA A N 1
ATOM 621 C CA . ALA A 1 79 ? -2.119 -0.448 6.733 1.00 95.56 79 ALA A CA 1
ATOM 622 C C . ALA A 1 79 ? -0.588 -0.361 6.822 1.00 95.56 79 ALA A C 1
ATOM 624 O O . ALA A 1 79 ? 0.068 -0.051 5.826 1.00 95.56 79 ALA A O 1
ATOM 625 N N . ALA A 1 80 ? 0.005 -0.649 7.983 1.00 95.88 80 ALA A N 1
ATOM 626 C CA . ALA A 1 80 ? 1.457 -0.689 8.146 1.00 95.88 80 ALA A CA 1
ATOM 627 C C . ALA A 1 80 ? 2.096 -1.785 7.278 1.00 95.88 80 ALA A C 1
ATOM 629 O O . ALA A 1 80 ? 3.085 -1.532 6.588 1.00 95.88 80 ALA A O 1
ATOM 630 N N . VAL A 1 81 ? 1.489 -2.974 7.238 1.00 95.88 81 VAL A N 1
ATOM 631 C CA . VAL A 1 81 ? 1.941 -4.071 6.369 1.00 95.88 81 VAL A CA 1
ATOM 632 C C . VAL A 1 81 ? 1.808 -3.696 4.889 1.00 95.88 81 VAL A C 1
ATOM 634 O O . VAL A 1 81 ? 2.732 -3.925 4.107 1.00 95.88 81 VAL A O 1
ATOM 637 N N . GLU A 1 82 ? 0.688 -3.092 4.482 1.00 94.50 82 GLU A N 1
ATOM 638 C CA . GLU A 1 82 ? 0.483 -2.686 3.085 1.00 94.50 82 GLU A CA 1
ATOM 639 C C . GLU A 1 82 ? 1.422 -1.540 2.664 1.00 94.50 82 GLU A C 1
ATOM 641 O O . GLU A 1 82 ? 1.858 -1.501 1.514 1.00 94.50 82 GLU A O 1
ATOM 646 N N . ARG A 1 83 ? 1.821 -0.649 3.587 1.00 94.88 83 ARG A N 1
ATOM 647 C CA . ARG A 1 83 ? 2.848 0.383 3.330 1.00 94.88 83 ARG A CA 1
ATOM 648 C C . ARG A 1 83 ? 4.199 -0.221 2.973 1.00 94.88 83 ARG A C 1
ATOM 650 O O . ARG A 1 83 ? 4.813 0.224 2.001 1.00 94.88 83 ARG A O 1
ATOM 657 N N . GLU A 1 84 ? 4.658 -1.223 3.719 1.00 95.69 84 GLU A N 1
ATOM 658 C CA . GLU A 1 84 ? 5.935 -1.874 3.409 1.00 95.69 84 GLU A CA 1
ATOM 659 C C . GLU A 1 84 ? 5.862 -2.627 2.075 1.00 95.69 84 GLU A C 1
ATOM 661 O O . GLU A 1 84 ? 6.757 -2.475 1.243 1.00 95.69 84 GLU A O 1
ATOM 666 N N . LYS A 1 85 ? 4.751 -3.318 1.785 1.00 93.25 85 LYS A N 1
ATOM 667 C CA . LYS A 1 85 ? 4.536 -3.930 0.461 1.00 93.25 85 LYS A CA 1
ATOM 668 C C . LYS A 1 85 ? 4.567 -2.897 -0.662 1.00 93.25 85 LYS A C 1
ATOM 670 O O . LYS A 1 85 ? 5.250 -3.093 -1.663 1.00 93.25 85 LYS A O 1
ATOM 675 N N . LEU A 1 86 ? 3.877 -1.767 -0.497 1.00 94.25 86 LEU A N 1
ATOM 676 C CA . LEU A 1 86 ? 3.875 -0.697 -1.492 1.00 94.25 86 LEU A CA 1
ATOM 677 C C . LEU A 1 86 ? 5.290 -0.157 -1.741 1.00 94.25 86 LEU A C 1
ATOM 679 O O . LEU A 1 86 ? 5.673 0.102 -2.883 1.00 94.25 86 LEU A O 1
ATOM 683 N N . LYS A 1 87 ? 6.084 0.005 -0.683 1.00 95.19 87 LYS A N 1
ATOM 684 C CA . LYS A 1 87 ? 7.484 0.424 -0.785 1.00 95.19 87 LYS A CA 1
ATOM 685 C C . LYS A 1 87 ? 8.318 -0.597 -1.560 1.00 95.19 87 LYS A C 1
ATOM 687 O O . LYS A 1 87 ? 9.084 -0.200 -2.441 1.00 95.19 87 LYS A O 1
ATOM 692 N N . GLU A 1 88 ? 8.152 -1.889 -1.293 1.00 94.31 88 GLU A N 1
ATOM 693 C CA . GLU A 1 88 ? 8.807 -2.951 -2.064 1.00 94.31 88 GLU A CA 1
ATOM 694 C C . GLU A 1 88 ? 8.409 -2.920 -3.543 1.00 94.31 88 GLU A C 1
ATOM 696 O O . GLU A 1 88 ? 9.279 -2.998 -4.414 1.00 94.31 88 GLU A O 1
ATOM 701 N N . GLU A 1 89 ? 7.123 -2.747 -3.849 1.00 92.12 89 GLU A N 1
ATOM 702 C CA . GLU A 1 89 ? 6.644 -2.659 -5.231 1.00 92.12 89 GLU A CA 1
ATOM 703 C C . GLU A 1 89 ? 7.190 -1.423 -5.953 1.00 92.12 89 GLU A C 1
ATOM 705 O O . GLU A 1 89 ? 7.647 -1.528 -7.094 1.00 92.12 89 GLU A O 1
ATOM 710 N N . LYS A 1 90 ? 7.274 -0.271 -5.276 1.00 92.81 90 LYS A N 1
ATOM 711 C CA . LYS A 1 90 ? 7.925 0.934 -5.822 1.00 92.81 90 LYS A CA 1
ATOM 712 C C . LYS A 1 90 ? 9.407 0.703 -6.118 1.00 92.81 90 LYS A C 1
ATOM 714 O O . LYS A 1 90 ? 9.906 1.141 -7.156 1.00 92.81 90 LYS A O 1
ATOM 719 N N . LEU A 1 91 ? 10.117 -0.023 -5.253 1.00 95.50 91 LEU A N 1
ATOM 720 C CA . LEU A 1 91 ? 11.512 -0.397 -5.500 1.00 95.50 91 LEU A CA 1
ATOM 721 C C . LEU A 1 91 ? 11.644 -1.350 -6.695 1.00 95.50 91 LEU A C 1
ATOM 723 O O . LEU A 1 91 ? 12.544 -1.172 -7.520 1.00 95.50 91 LEU A O 1
ATOM 727 N N . LYS A 1 92 ? 10.755 -2.342 -6.821 1.00 93.56 92 LYS A N 1
ATOM 728 C CA . LYS A 1 92 ? 10.728 -3.250 -7.978 1.00 93.56 92 LYS A CA 1
ATOM 729 C C . LYS A 1 92 ? 10.460 -2.482 -9.271 1.00 93.56 92 LYS A C 1
ATOM 731 O O . LYS A 1 92 ? 11.197 -2.676 -10.236 1.00 93.56 92 LYS A O 1
ATOM 736 N N . LEU A 1 93 ? 9.477 -1.579 -9.278 1.00 94.12 93 LEU A N 1
ATOM 737 C CA . LEU A 1 93 ? 9.174 -0.723 -10.425 1.00 94.12 93 LEU A CA 1
ATOM 738 C C . LEU A 1 93 ? 10.403 0.091 -10.843 1.00 94.12 93 LEU A C 1
ATOM 740 O O . LEU A 1 93 ? 10.814 0.019 -11.999 1.00 94.12 93 LEU A O 1
ATOM 744 N N . LYS A 1 94 ? 11.067 0.757 -9.892 1.00 95.38 94 LYS A N 1
ATOM 745 C CA . LYS A 1 94 ? 12.291 1.526 -10.163 1.00 95.38 94 LYS A CA 1
ATOM 746 C C . LYS A 1 94 ? 13.380 0.674 -10.827 1.00 95.38 94 LYS A C 1
ATOM 748 O O . LYS A 1 94 ? 13.980 1.091 -11.816 1.00 95.38 94 LYS A O 1
ATOM 753 N N . ARG A 1 95 ? 13.610 -0.551 -10.339 1.00 94.31 95 ARG A N 1
ATOM 754 C CA . ARG A 1 95 ? 14.586 -1.482 -10.942 1.00 94.31 95 ARG A CA 1
ATOM 755 C C . ARG A 1 95 ? 14.200 -1.886 -12.367 1.00 94.31 95 ARG A C 1
ATOM 757 O O . ARG A 1 95 ? 15.068 -1.993 -13.240 1.00 94.31 95 ARG A O 1
ATOM 764 N N . VAL A 1 96 ? 12.911 -2.120 -12.616 1.00 93.19 96 VAL A N 1
ATOM 765 C CA . VAL A 1 96 ? 12.390 -2.448 -13.951 1.00 93.19 96 VAL A CA 1
ATOM 766 C C . VAL A 1 96 ? 12.581 -1.271 -14.907 1.00 93.19 96 VAL A C 1
ATOM 768 O O . VAL A 1 96 ? 13.084 -1.479 -16.012 1.00 93.19 96 VAL A O 1
ATOM 771 N N . GLU A 1 97 ? 12.273 -0.047 -14.478 1.00 92.56 97 GLU A N 1
ATOM 772 C CA . GLU A 1 97 ? 12.479 1.173 -15.267 1.00 92.56 97 GLU A CA 1
ATOM 773 C C . GLU A 1 97 ? 13.952 1.394 -15.625 1.00 92.56 97 GLU A C 1
ATOM 775 O O . GLU A 1 97 ? 14.282 1.674 -16.778 1.00 92.56 97 GLU A O 1
ATOM 780 N N . GLU A 1 98 ? 14.862 1.248 -14.660 1.00 94.81 98 GLU A N 1
ATOM 781 C CA . GLU A 1 98 ? 16.305 1.383 -14.892 1.00 94.81 98 GLU A CA 1
ATOM 782 C C . GLU A 1 98 ? 16.812 0.349 -15.905 1.00 94.81 98 GLU A C 1
ATOM 784 O O . GLU A 1 98 ? 17.578 0.672 -16.820 1.00 94.81 98 GLU A O 1
ATOM 789 N N . THR A 1 99 ? 16.339 -0.891 -15.782 1.00 91.50 99 THR A N 1
ATOM 790 C CA . THR A 1 99 ? 16.684 -1.981 -16.700 1.00 91.50 99 THR A CA 1
ATOM 791 C C . THR A 1 99 ? 16.127 -1.722 -18.101 1.00 91.50 99 THR A C 1
ATOM 793 O O . THR A 1 99 ? 16.841 -1.900 -19.091 1.00 91.50 99 THR A O 1
ATOM 796 N N . ALA A 1 100 ? 14.880 -1.255 -18.205 1.00 90.44 100 ALA A N 1
ATOM 797 C CA . ALA A 1 100 ? 14.254 -0.896 -19.473 1.00 90.44 100 ALA A CA 1
ATOM 798 C C . ALA A 1 100 ? 15.022 0.237 -20.171 1.00 90.44 100 ALA A C 1
ATOM 800 O O . ALA A 1 100 ? 15.390 0.090 -21.339 1.00 90.44 100 ALA A O 1
ATOM 801 N N . LYS A 1 101 ? 15.364 1.304 -19.435 1.00 91.75 101 LYS A N 1
ATOM 802 C CA . LYS A 1 101 ? 16.177 2.430 -19.928 1.00 91.75 101 LYS A CA 1
ATOM 803 C C . LYS A 1 101 ? 17.546 1.972 -20.432 1.00 91.75 101 LYS A C 1
ATOM 805 O O . LYS A 1 101 ? 18.012 2.449 -21.465 1.00 91.75 101 LYS A O 1
ATOM 810 N N . ARG A 1 102 ? 18.204 1.043 -19.727 1.00 92.88 102 ARG A N 1
ATOM 811 C CA . ARG A 1 102 ? 19.500 0.489 -20.154 1.00 92.88 102 ARG A CA 1
ATOM 812 C C . ARG A 1 102 ? 19.381 -0.259 -21.482 1.00 92.88 102 ARG A C 1
ATOM 814 O O . ARG A 1 102 ? 20.143 0.023 -22.402 1.00 92.88 102 ARG A O 1
ATOM 821 N N . ILE A 1 103 ? 18.400 -1.153 -21.597 1.00 91.12 103 ILE A N 1
ATOM 822 C CA . ILE A 1 103 ? 18.171 -1.944 -22.816 1.00 91.12 103 ILE A CA 1
ATOM 823 C C . ILE A 1 103 ? 17.797 -1.041 -23.998 1.00 91.12 103 ILE A C 1
ATOM 825 O O . ILE A 1 103 ? 18.227 -1.287 -25.124 1.00 91.12 103 ILE A O 1
ATOM 829 N N . GLU A 1 104 ? 17.014 0.011 -23.760 1.00 90.56 104 GLU A N 1
ATOM 830 C CA . GLU A 1 104 ? 16.664 0.983 -24.794 1.00 90.56 104 GLU A CA 1
ATOM 831 C C . GLU A 1 104 ? 17.902 1.737 -25.294 1.00 90.56 104 GLU A C 1
ATOM 833 O O . GLU A 1 104 ? 18.122 1.798 -26.501 1.00 90.56 104 GLU A O 1
ATOM 838 N N . LYS A 1 105 ? 18.776 2.207 -24.393 1.00 92.81 105 LYS A N 1
ATOM 839 C CA . LYS A 1 105 ? 20.056 2.835 -24.774 1.00 92.81 105 LYS A CA 1
ATOM 840 C C . LYS A 1 105 ? 20.964 1.892 -25.566 1.00 92.81 105 LYS A C 1
ATOM 842 O O . LYS A 1 105 ? 21.546 2.308 -26.564 1.00 92.81 105 LYS A O 1
ATOM 847 N N . GLU A 1 106 ? 21.090 0.633 -25.147 1.00 92.00 106 GLU A N 1
ATOM 848 C CA . GLU A 1 106 ? 21.861 -0.385 -25.882 1.00 92.00 106 GLU A CA 1
ATOM 849 C C . GLU A 1 106 ? 21.312 -0.597 -27.296 1.00 92.00 106 GLU A C 1
ATOM 851 O O . GLU A 1 106 ? 22.075 -0.699 -28.257 1.00 92.00 106 GLU A O 1
ATOM 856 N N . TYR A 1 107 ? 19.987 -0.626 -27.436 1.00 90.56 107 TYR A N 1
ATOM 857 C CA . TYR A 1 107 ? 19.333 -0.751 -28.731 1.00 90.56 107 TYR A CA 1
ATOM 858 C C . TYR A 1 107 ? 19.562 0.459 -29.627 1.00 90.56 107 TYR A C 1
ATOM 860 O O . TYR A 1 107 ? 19.908 0.267 -30.790 1.00 90.56 107 TYR A O 1
ATOM 868 N N . GLN A 1 108 ? 19.446 1.678 -29.096 1.00 90.38 108 GLN A N 1
ATOM 869 C CA . GLN A 1 108 ? 19.729 2.888 -29.872 1.00 90.38 108 GLN A CA 1
ATOM 870 C C . GLN A 1 108 ? 21.171 2.891 -30.385 1.00 90.38 108 GLN A C 1
ATOM 872 O O . GLN A 1 108 ? 21.381 3.029 -31.586 1.00 90.38 108 GLN A O 1
ATOM 877 N N . ARG A 1 109 ? 22.151 2.588 -29.525 1.00 91.94 109 ARG A N 1
ATOM 878 C CA . ARG A 1 109 ? 23.567 2.488 -29.924 1.00 91.94 109 ARG A CA 1
ATOM 879 C C . ARG A 1 109 ? 23.806 1.448 -31.018 1.00 91.94 109 ARG A C 1
ATOM 881 O O . ARG A 1 109 ? 24.583 1.680 -31.940 1.00 91.94 109 ARG A O 1
ATOM 888 N N . LEU A 1 110 ? 23.151 0.289 -30.930 1.00 90.75 110 LEU A N 1
ATOM 889 C CA . LEU A 1 110 ? 23.277 -0.754 -31.951 1.00 90.75 110 LEU A CA 1
ATOM 890 C C . LEU A 1 110 ? 22.630 -0.350 -33.280 1.00 90.75 110 LEU A C 1
ATOM 892 O O . LEU A 1 110 ? 23.180 -0.654 -34.338 1.00 90.75 110 LEU A O 1
ATOM 896 N N . MET A 1 111 ? 21.505 0.362 -33.237 1.00 89.88 111 MET A N 1
ATOM 897 C CA . MET A 1 111 ? 20.858 0.894 -34.435 1.00 89.88 111 MET A CA 1
ATOM 898 C C . MET A 1 111 ? 21.674 2.021 -35.075 1.00 89.88 111 MET A C 1
ATOM 900 O O . MET A 1 111 ? 21.830 2.027 -36.292 1.00 89.88 111 MET A O 1
ATOM 904 N N . GLU A 1 112 ? 22.233 2.933 -34.280 1.00 90.94 112 GLU A N 1
ATOM 905 C CA . GLU A 1 112 ? 23.156 3.977 -34.740 1.00 90.94 112 GLU A CA 1
ATOM 906 C C . GLU A 1 112 ? 24.382 3.366 -35.418 1.00 90.94 112 GLU A C 1
ATOM 908 O O . GLU A 1 112 ? 24.686 3.703 -36.560 1.00 90.94 112 GLU A O 1
ATOM 913 N N . ARG A 1 113 ? 25.036 2.395 -34.767 1.00 91.38 113 ARG A N 1
ATOM 914 C CA . ARG A 1 113 ? 26.179 1.684 -35.350 1.00 91.38 113 ARG A CA 1
ATOM 915 C C . ARG A 1 113 ? 25.813 1.000 -36.667 1.00 91.38 113 ARG A C 1
ATOM 917 O O . ARG A 1 113 ? 26.555 1.134 -37.635 1.00 91.38 113 ARG A O 1
ATOM 924 N N . ARG A 1 114 ? 24.675 0.298 -36.729 1.00 90.06 114 ARG A N 1
ATOM 925 C CA . ARG A 1 114 ? 24.216 -0.354 -37.966 1.00 90.06 114 ARG A CA 1
ATOM 926 C C . ARG A 1 114 ? 23.985 0.668 -39.085 1.00 90.06 114 ARG A C 1
ATOM 928 O O . ARG A 1 114 ? 24.442 0.437 -40.197 1.00 90.06 114 ARG A O 1
ATOM 935 N N . ARG A 1 115 ? 23.342 1.802 -38.788 1.00 87.88 115 ARG A N 1
ATOM 936 C CA . ARG A 1 115 ? 23.137 2.894 -39.758 1.00 87.88 115 ARG A CA 1
ATOM 937 C C . ARG A 1 115 ? 24.464 3.456 -40.271 1.00 87.88 115 ARG A C 1
ATOM 939 O O . ARG A 1 115 ? 24.608 3.669 -41.468 1.00 87.88 115 ARG A O 1
ATOM 946 N N . LEU A 1 116 ? 25.450 3.655 -39.394 1.00 86.56 116 LEU A N 1
ATOM 947 C CA . LEU A 1 116 ? 26.788 4.103 -39.797 1.00 86.56 116 LEU A CA 1
ATOM 948 C C . LEU A 1 116 ? 27.484 3.072 -40.698 1.00 86.56 116 LEU A C 1
ATOM 950 O O . LEU A 1 116 ? 28.048 3.437 -41.724 1.00 86.56 116 LEU A O 1
ATOM 954 N N . GLU A 1 117 ? 27.412 1.781 -40.362 1.00 86.69 117 GLU A N 1
ATOM 955 C CA . GLU A 1 117 ? 27.957 0.706 -41.203 1.00 86.69 117 GLU A CA 1
ATOM 956 C C . GLU A 1 117 ? 27.275 0.646 -42.584 1.00 86.69 117 GLU A C 1
ATOM 958 O O . GLU A 1 117 ? 27.944 0.396 -43.588 1.00 86.69 117 GLU A O 1
ATOM 963 N N . GLU A 1 118 ? 25.965 0.897 -42.654 1.00 85.06 118 GLU A N 1
ATOM 964 C CA . GLU A 1 118 ? 25.206 0.987 -43.909 1.00 85.06 118 GLU A CA 1
ATOM 965 C C . GLU A 1 118 ? 25.635 2.181 -44.776 1.00 85.06 118 GLU A C 1
ATOM 967 O O . GLU A 1 118 ? 25.681 2.040 -45.994 1.00 85.06 118 GLU A O 1
ATOM 972 N N . VAL A 1 119 ? 26.016 3.314 -44.175 1.00 82.50 119 VAL A N 1
ATOM 973 C CA . VAL A 1 119 ? 26.524 4.501 -44.893 1.00 82.50 119 VAL A CA 1
ATOM 974 C C . VAL A 1 119 ? 27.989 4.343 -45.323 1.00 82.50 119 VAL A C 1
ATOM 976 O O . VAL A 1 119 ? 28.363 4.785 -46.404 1.00 82.50 119 VAL A O 1
ATOM 979 N N . VAL A 1 120 ? 28.834 3.682 -44.526 1.00 77.00 120 VAL A N 1
ATOM 980 C CA . VAL A 1 120 ? 30.275 3.525 -44.826 1.00 77.00 120 VAL A CA 1
ATOM 981 C C . VAL A 1 120 ? 30.549 2.430 -45.867 1.00 77.00 120 VAL A C 1
ATOM 983 O O . VAL A 1 120 ? 31.479 2.547 -46.668 1.00 77.00 120 VAL A O 1
ATOM 986 N N . LYS A 1 121 ? 29.750 1.355 -45.894 1.00 68.12 121 LYS A N 1
ATOM 987 C CA . LYS A 1 121 ? 29.886 0.268 -46.883 1.00 68.12 121 LYS A CA 1
ATOM 988 C C . LYS A 1 121 ? 29.842 0.720 -48.354 1.00 68.12 121 LYS A C 1
ATOM 990 O O . LYS A 1 121 ? 30.676 0.222 -49.111 1.00 68.12 121 LYS A O 1
ATOM 995 N N . PRO A 1 122 ? 28.930 1.605 -48.798 1.00 60.09 122 PRO A N 1
ATOM 996 C CA . PRO A 1 122 ? 28.933 2.090 -50.175 1.00 60.09 122 PRO A CA 1
ATOM 997 C C . PRO A 1 122 ? 30.147 2.977 -50.481 1.00 60.09 122 PRO A C 1
ATOM 999 O O . PRO A 1 122 ? 30.698 2.849 -51.567 1.00 60.09 122 PRO A O 1
ATOM 1002 N N . VAL A 1 123 ? 30.636 3.779 -49.526 1.00 59.56 123 VAL A N 1
ATOM 1003 C CA . VAL A 1 123 ? 31.832 4.628 -49.713 1.00 59.56 123 VAL A CA 1
ATOM 1004 C C . VAL A 1 123 ? 33.084 3.781 -49.966 1.00 59.56 123 VAL A C 1
ATOM 1006 O O . VAL A 1 123 ? 33.797 4.002 -50.938 1.00 59.56 123 VAL A O 1
ATOM 1009 N N . ARG A 1 124 ? 33.302 2.718 -49.177 1.00 58.59 124 ARG A N 1
ATOM 1010 C CA . ARG A 1 124 ? 34.445 1.806 -49.385 1.00 58.59 124 ARG A CA 1
ATOM 1011 C C . ARG A 1 124 ? 34.415 1.054 -50.717 1.00 58.59 124 ARG A C 1
ATOM 1013 O O . ARG A 1 124 ? 35.470 0.659 -51.198 1.00 58.59 124 ARG A O 1
ATOM 1020 N N . ARG A 1 125 ? 33.235 0.809 -51.298 1.00 56.31 125 ARG A N 1
ATOM 1021 C CA . ARG A 1 125 ? 33.126 0.162 -52.617 1.00 56.31 125 ARG A CA 1
ATOM 1022 C C . ARG A 1 125 ? 33.523 1.096 -53.755 1.00 56.31 125 ARG A C 1
ATOM 1024 O O . ARG A 1 125 ? 34.020 0.597 -54.751 1.00 56.31 125 ARG A O 1
ATOM 1031 N N . ILE A 1 126 ? 33.315 2.402 -53.593 1.00 55.03 126 ILE A N 1
ATOM 1032 C CA . ILE A 1 126 ? 33.703 3.418 -54.576 1.00 55.03 126 ILE A CA 1
ATOM 1033 C C . ILE A 1 126 ? 35.229 3.590 -54.551 1.00 55.03 126 ILE A C 1
ATOM 1035 O O . ILE A 1 126 ? 35.866 3.483 -55.597 1.00 55.03 126 ILE A O 1
ATOM 1039 N N . ASP A 1 127 ? 35.829 3.711 -53.362 1.00 52.03 127 ASP A N 1
ATOM 1040 C CA . ASP A 1 127 ? 37.286 3.873 -53.222 1.00 52.03 127 ASP A CA 1
ATOM 1041 C C . ASP A 1 127 ? 38.083 2.619 -53.620 1.00 52.03 127 ASP A C 1
ATOM 1043 O O . ASP A 1 127 ? 39.161 2.730 -54.189 1.00 52.03 127 ASP A O 1
ATOM 1047 N N . ALA A 1 128 ? 37.551 1.412 -53.390 1.00 53.16 128 ALA A N 1
ATOM 1048 C CA . ALA A 1 128 ? 38.191 0.160 -53.819 1.00 53.16 128 ALA A CA 1
ATOM 1049 C C . ALA A 1 128 ? 38.020 -0.151 -55.324 1.00 53.16 128 ALA A C 1
ATOM 1051 O O . ALA A 1 128 ? 38.407 -1.230 -55.772 1.00 53.16 128 ALA A O 1
ATOM 1052 N N . SER A 1 129 ? 37.408 0.760 -56.088 1.00 53.34 129 SER A N 1
ATOM 1053 C CA . SER A 1 129 ? 37.170 0.628 -57.533 1.00 53.34 129 SER A CA 1
ATOM 1054 C C . SER A 1 129 ? 37.835 1.722 -58.375 1.00 53.34 129 SER A C 1
ATOM 1056 O O . SER A 1 129 ? 37.621 1.764 -59.586 1.00 53.34 129 SER A O 1
ATOM 1058 N N . LEU A 1 130 ? 38.651 2.585 -57.763 1.00 51.22 130 LEU A N 1
ATOM 1059 C CA . LEU A 1 130 ? 39.476 3.553 -58.484 1.00 51.22 130 LEU A CA 1
ATOM 1060 C C . LEU A 1 130 ? 40.865 2.936 -58.776 1.00 51.22 130 LEU A C 1
ATOM 1062 O O . LEU A 1 130 ? 41.481 2.426 -57.837 1.00 51.22 130 LEU A O 1
ATOM 1066 N N . PRO A 1 131 ? 41.316 2.915 -60.049 1.00 54.59 131 PRO A N 1
ATOM 1067 C CA . PRO A 1 131 ? 42.611 2.364 -60.464 1.00 54.59 131 PRO A CA 1
ATOM 1068 C C . PRO A 1 131 ? 43.812 3.192 -59.992 1.00 54.59 131 PRO A C 1
ATOM 1070 O O . PRO A 1 131 ? 43.663 4.426 -59.832 1.00 54.59 131 PRO A O 1
#

pLDDT: mean 87.53, std 12.06, range [51.22, 97.38]

Sequence (131 aa):
MNDRIKRMKRLQAVQEQIGRLSEQRLSGLVQSEQELRKNEIALVTALDEATLLHGFFVEQMARRVRSLAAEADAKAAEAAVEREKLKEEKLKLKRVEETAKRIEKEYQRLMERRRLEEVVKPVRRIDASLP

Organism: NCBI:txid649198

Radius of gyration: 31.33 Å; chains: 1; bounding box: 71×23×95 Å